Protein AF-A0A2M6YWE4-F1 (afdb_monomer_lite)

Secondary structure (DSSP, 8-state):
-PPPP--HHHHHHHHHHHHHHHHHHHHHHHHHHHHHHHHHHHHHHHHHHHHT--THHHHHHHHHHHHHHHHHHHHHHHHHHHHHHHHHTT--

Radius of gyration: 22.11 Å; chains: 1; bounding box: 51×16×71 Å

pLDDT: mean 74.69, std 8.27, range [50.97, 86.12]

Foldseek 3Di:
DDDPPPDPVVVVVVVVVVVCVVCVVLVVLVVVLVVQLVVQLVVLVVVCVVVVDDSPSSVVSNVCSNVVSVVVSVVVVVVVVVVVVVVVVVVD

Structure (mmCIF, N/CA/C/O backbone):
data_AF-A0A2M6YWE4-F1
#
_entry.id   AF-A0A2M6YWE4-F1
#
loop_
_atom_site.group_PDB
_atom_site.id
_atom_site.type_symbol
_atom_site.label_atom_id
_atom_site.label_alt_id
_atom_site.label_comp_id
_atom_site.label_asym_id
_atom_site.label_entity_id
_atom_site.label_seq_id
_atom_site.pdbx_PDB_ins_code
_atom_site.Cartn_x
_atom_site.Cartn_y
_atom_site.Cartn_z
_atom_site.occupancy
_atom_site.B_iso_or_equiv
_atom_site.auth_seq_id
_atom_site.auth_comp_id
_atom_site.auth_asym_id
_atom_site.auth_atom_id
_atom_site.pdbx_PDB_model_num
ATOM 1 N N . MET A 1 1 ? 21.420 -1.491 -53.699 1.00 57.97 1 MET A N 1
ATOM 2 C CA . MET A 1 1 ? 20.646 -2.276 -52.712 1.00 57.97 1 MET A CA 1
ATOM 3 C C . MET A 1 1 ? 20.370 -1.363 -51.519 1.00 57.97 1 MET A C 1
ATOM 5 O O . MET A 1 1 ? 21.200 -1.248 -50.630 1.00 57.97 1 MET A O 1
ATOM 9 N N . VAL A 1 2 ? 19.294 -0.574 -51.592 1.00 62.91 2 VAL A N 1
ATOM 10 C CA . VAL A 1 2 ? 18.955 0.445 -50.582 1.00 62.91 2 VAL A CA 1
ATOM 11 C C . VAL A 1 2 ? 18.262 -0.263 -49.421 1.00 62.91 2 VAL A C 1
ATOM 13 O O . VAL A 1 2 ? 17.235 -0.904 -49.626 1.00 62.91 2 VAL A O 1
ATOM 16 N N . ALA A 1 3 ? 18.843 -0.203 -48.221 1.00 66.81 3 ALA A N 1
ATOM 17 C CA . ALA A 1 3 ? 18.218 -0.749 -47.021 1.00 66.81 3 ALA A CA 1
ATOM 18 C C . ALA A 1 3 ? 16.863 -0.053 -46.782 1.00 66.81 3 ALA A C 1
ATOM 20 O O . ALA A 1 3 ? 16.791 1.172 -46.913 1.00 66.81 3 ALA A O 1
ATOM 21 N N . PRO A 1 4 ? 15.788 -0.788 -46.440 1.00 66.19 4 PRO A N 1
ATOM 22 C CA . PRO A 1 4 ? 14.484 -0.174 -46.239 1.00 66.19 4 PRO A CA 1
ATOM 23 C C . PRO A 1 4 ? 14.548 0.848 -45.090 1.00 66.19 4 PRO A C 1
ATOM 25 O O . PRO A 1 4 ? 15.207 0.592 -44.074 1.00 66.19 4 PRO A O 1
ATOM 28 N N . PRO A 1 5 ? 13.875 2.007 -45.216 1.00 65.19 5 PRO A N 1
ATOM 29 C CA . PRO A 1 5 ? 13.837 3.003 -44.156 1.00 65.19 5 PRO A CA 1
ATOM 30 C C . PRO A 1 5 ? 13.195 2.377 -42.915 1.00 65.19 5 PRO A C 1
ATOM 32 O O . PRO A 1 5 ? 12.042 1.947 -42.953 1.00 65.19 5 PRO A O 1
ATOM 35 N N . LYS A 1 6 ? 13.944 2.304 -41.806 1.00 66.62 6 LYS A N 1
ATOM 36 C CA . LYS A 1 6 ? 13.419 1.840 -40.513 1.00 66.62 6 LYS A CA 1
ATOM 37 C C . LYS A 1 6 ? 12.215 2.712 -40.148 1.00 66.62 6 LYS A C 1
ATOM 39 O O . LYS A 1 6 ? 12.372 3.891 -39.833 1.00 66.62 6 LYS A O 1
ATOM 44 N N . SER A 1 7 ? 11.017 2.139 -40.247 1.00 67.88 7 SER A N 1
ATOM 45 C CA . SER A 1 7 ? 9.753 2.844 -40.061 1.00 67.88 7 SER A CA 1
ATOM 46 C C . SER A 1 7 ? 9.695 3.456 -38.658 1.00 67.88 7 SER A C 1
ATOM 48 O O . SER A 1 7 ? 9.988 2.796 -37.660 1.00 67.88 7 SER A O 1
ATOM 50 N N . LYS A 1 8 ? 9.327 4.741 -38.558 1.00 66.06 8 LYS A N 1
ATOM 51 C CA . LYS A 1 8 ? 9.213 5.461 -37.272 1.00 66.06 8 LYS A CA 1
ATOM 52 C C . LYS A 1 8 ? 8.350 4.700 -36.252 1.00 66.06 8 LYS A C 1
ATOM 54 O O . LYS A 1 8 ? 8.669 4.699 -35.070 1.00 66.06 8 LYS A O 1
ATOM 59 N N . HIS A 1 9 ? 7.324 3.987 -36.718 1.00 66.88 9 HIS A N 1
ATOM 60 C CA . HIS A 1 9 ? 6.452 3.151 -35.889 1.00 66.88 9 HIS A CA 1
ATOM 61 C C . HIS A 1 9 ? 7.188 1.994 -35.199 1.00 66.88 9 HIS A C 1
ATOM 63 O O . HIS A 1 9 ? 6.927 1.727 -34.030 1.00 66.88 9 HIS A O 1
ATOM 69 N N . ALA A 1 10 ? 8.158 1.355 -35.865 1.00 69.88 10 ALA A N 1
ATOM 70 C CA . ALA A 1 10 ? 8.961 0.292 -35.258 1.00 69.88 10 ALA A CA 1
ATOM 71 C C . ALA A 1 10 ? 9.867 0.821 -34.132 1.00 69.88 10 ALA A C 1
ATOM 73 O O . ALA A 1 10 ? 10.104 0.120 -33.149 1.00 69.88 10 ALA A O 1
ATOM 74 N N . LYS A 1 11 ? 10.336 2.073 -34.242 1.00 74.69 11 LYS A N 1
ATOM 75 C CA . LYS A 1 11 ? 11.061 2.747 -33.154 1.00 74.69 11 LYS A CA 1
ATOM 76 C C . LYS A 1 11 ? 10.152 3.040 -31.962 1.00 74.69 11 LYS A C 1
ATOM 78 O O . LYS A 1 11 ? 10.500 2.648 -30.859 1.00 74.69 11 LYS A O 1
ATOM 83 N N . ILE A 1 12 ? 8.974 3.629 -32.188 1.00 76.44 12 ILE A N 1
ATOM 84 C CA . ILE A 1 12 ? 8.019 3.966 -31.113 1.00 76.44 12 ILE A CA 1
ATOM 85 C C . ILE A 1 12 ? 7.601 2.713 -30.329 1.00 76.44 12 ILE A C 1
ATOM 87 O O . ILE A 1 12 ? 7.579 2.731 -29.101 1.00 76.44 12 ILE A O 1
ATOM 91 N N . LEU A 1 13 ? 7.329 1.606 -31.028 1.00 81.69 13 LEU A N 1
ATOM 92 C CA . LEU A 1 13 ? 7.016 0.321 -30.395 1.00 81.69 13 LEU A CA 1
ATOM 93 C C . LEU A 1 13 ? 8.199 -0.223 -29.578 1.00 81.69 13 LEU A C 1
ATOM 95 O O . LEU A 1 13 ? 8.011 -0.713 -28.466 1.00 81.69 13 LEU A O 1
ATOM 99 N N . GLY A 1 14 ? 9.420 -0.116 -30.109 1.00 82.31 14 GLY A N 1
ATOM 100 C CA . GLY A 1 14 ? 10.637 -0.546 -29.417 1.00 82.31 14 GLY A CA 1
ATOM 101 C C . GLY A 1 14 ? 10.991 0.306 -28.195 1.00 82.31 14 GLY A C 1
ATOM 102 O O . GLY A 1 14 ? 11.508 -0.230 -27.214 1.00 82.31 14 GLY A O 1
ATOM 103 N N . ASP A 1 15 ? 10.701 1.605 -28.236 1.00 85.81 15 ASP A N 1
ATOM 104 C CA . ASP A 1 15 ? 10.937 2.538 -27.132 1.00 85.81 15 ASP A CA 1
ATOM 105 C C . ASP A 1 15 ? 9.907 2.319 -26.016 1.00 85.81 15 ASP A C 1
ATOM 107 O O . ASP A 1 15 ? 10.287 2.141 -24.859 1.00 85.81 15 ASP A O 1
ATOM 111 N N . ALA A 1 16 ? 8.624 2.174 -26.367 1.00 83.62 16 ALA A N 1
ATOM 112 C CA . ALA A 1 16 ? 7.571 1.820 -25.415 1.00 83.62 16 ALA A CA 1
ATOM 113 C C . ALA A 1 16 ? 7.844 0.473 -24.722 1.00 83.62 16 ALA A C 1
ATOM 115 O O . ALA A 1 16 ? 7.713 0.361 -23.502 1.00 83.62 16 ALA A O 1
ATOM 116 N N . ALA A 1 17 ? 8.279 -0.543 -25.477 1.00 83.81 17 ALA A N 1
ATOM 117 C CA . ALA A 1 17 ? 8.638 -1.848 -24.925 1.00 83.81 17 ALA A CA 1
ATOM 118 C C . ALA A 1 17 ? 9.851 -1.779 -23.979 1.00 83.81 17 ALA A C 1
ATOM 120 O O . ALA A 1 17 ? 9.892 -2.505 -22.983 1.00 83.81 17 ALA A O 1
ATOM 121 N N . ARG A 1 18 ? 10.831 -0.905 -24.257 1.00 83.94 18 ARG A N 1
ATOM 122 C CA . ARG A 1 18 ? 11.992 -0.678 -23.381 1.00 83.94 18 ARG A CA 1
ATOM 123 C C . ARG A 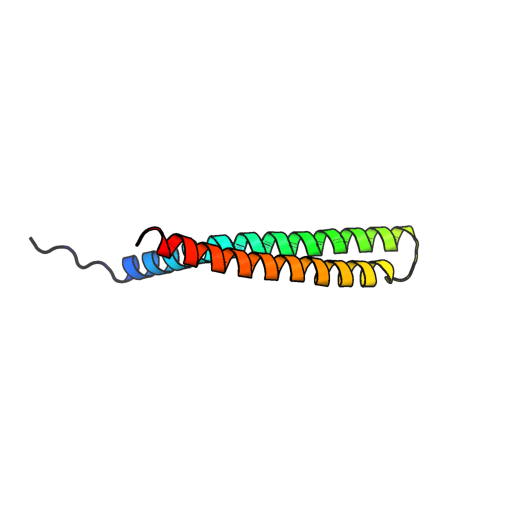1 18 ? 11.589 -0.023 -22.066 1.00 83.94 18 ARG A C 1
ATOM 125 O O . ARG A 1 18 ? 11.920 -0.566 -21.015 1.00 83.94 18 ARG A O 1
ATOM 132 N N . SER A 1 19 ? 10.801 1.051 -22.124 1.00 80.06 19 SER A N 1
ATOM 133 C CA . SER A 1 19 ? 10.269 1.712 -20.927 1.00 80.06 19 SER A CA 1
ATOM 134 C C . SER A 1 19 ? 9.429 0.754 -20.079 1.00 80.06 19 SER A C 1
ATOM 136 O O . SER A 1 19 ? 9.571 0.718 -18.861 1.00 80.06 19 SER A O 1
ATOM 138 N N . TYR A 1 20 ? 8.619 -0.106 -20.704 1.00 80.88 20 TYR A N 1
ATOM 139 C CA . TYR A 1 20 ? 7.878 -1.142 -19.978 1.00 80.88 20 TYR A CA 1
ATOM 140 C C . TYR A 1 20 ? 8.797 -2.139 -19.263 1.00 80.88 20 TYR A C 1
ATOM 142 O O . TYR A 1 20 ? 8.516 -2.536 -18.134 1.00 8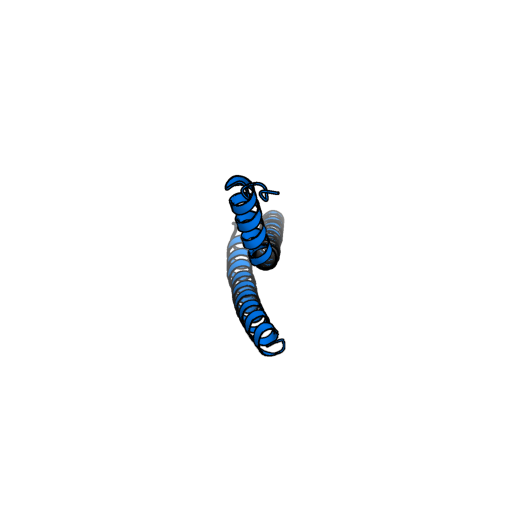0.88 20 TYR A O 1
ATOM 150 N N . ARG A 1 21 ? 9.906 -2.541 -19.892 1.00 80.62 21 ARG A N 1
ATOM 151 C CA . ARG A 1 21 ? 10.875 -3.485 -19.311 1.00 80.62 21 ARG A CA 1
ATOM 152 C C . ARG A 1 21 ? 11.651 -2.880 -18.142 1.00 80.62 21 ARG A C 1
ATOM 154 O O . ARG A 1 21 ? 11.985 -3.602 -17.207 1.00 80.62 21 ARG A O 1
ATOM 161 N N . GLU A 1 22 ? 11.900 -1.575 -18.185 1.00 80.06 22 GLU A N 1
ATOM 162 C CA . GLU A 1 22 ? 12.508 -0.811 -17.089 1.00 80.06 22 GLU A CA 1
ATOM 163 C C . GLU A 1 22 ? 11.547 -0.628 -15.908 1.00 80.06 22 GLU A C 1
ATOM 165 O O . GLU A 1 22 ? 11.976 -0.684 -14.757 1.00 80.06 22 GLU A O 1
ATOM 170 N N . LEU A 1 23 ? 10.247 -0.473 -16.181 1.00 77.69 23 LEU A N 1
ATOM 171 C CA . LEU A 1 23 ? 9.204 -0.301 -15.165 1.00 77.69 23 LEU A CA 1
ATOM 172 C C . LEU A 1 23 ? 8.685 -1.626 -14.581 1.00 77.69 23 LEU A C 1
ATOM 174 O O . LEU A 1 23 ? 8.219 -1.648 -13.441 1.00 77.69 23 LEU A O 1
ATOM 178 N N . ALA A 1 24 ? 8.788 -2.738 -15.315 1.00 80.06 24 ALA A N 1
ATOM 179 C CA . ALA A 1 24 ? 8.279 -4.050 -14.903 1.00 80.06 24 ALA A CA 1
ATOM 180 C C . ALA A 1 24 ? 8.706 -4.496 -13.482 1.00 80.06 24 ALA A C 1
ATOM 182 O O . ALA A 1 24 ? 7.848 -4.981 -12.741 1.00 80.06 24 ALA A O 1
ATOM 183 N N . PRO A 1 25 ? 9.965 -4.296 -13.035 1.00 74.44 25 PRO A N 1
ATOM 184 C CA . PRO A 1 25 ? 10.379 -4.633 -11.672 1.00 74.44 25 PRO A CA 1
ATOM 185 C C . PRO A 1 25 ? 9.689 -3.786 -10.592 1.00 74.44 25 PRO A C 1
ATOM 187 O O . PRO A 1 25 ? 9.452 -4.269 -9.487 1.00 74.44 25 PRO A O 1
ATOM 190 N N . TYR A 1 26 ? 9.349 -2.532 -10.901 1.00 73.38 26 TYR A N 1
ATOM 191 C CA . TYR A 1 26 ? 8.689 -1.612 -9.972 1.00 73.38 26 TYR A CA 1
ATOM 192 C C . TYR A 1 26 ? 7.190 -1.903 -9.850 1.00 73.38 26 TYR A C 1
ATOM 194 O O . TYR A 1 26 ? 6.627 -1.804 -8.759 1.00 73.38 26 TYR A O 1
ATOM 202 N N . MET A 1 27 ? 6.557 -2.342 -10.941 1.00 78.88 27 MET A N 1
ATOM 203 C CA . MET A 1 27 ? 5.140 -2.721 -10.954 1.00 78.88 27 MET A CA 1
ATOM 204 C C . MET A 1 27 ? 4.845 -3.892 -10.008 1.00 78.88 27 MET A C 1
ATOM 206 O O . MET A 1 27 ? 3.869 -3.835 -9.264 1.00 78.88 27 MET A O 1
ATOM 210 N N . GLY A 1 28 ? 5.711 -4.914 -9.975 1.00 79.94 28 GLY A N 1
ATOM 211 C CA . GLY A 1 28 ? 5.557 -6.069 -9.078 1.00 79.94 28 GLY A CA 1
ATOM 212 C C . GLY A 1 28 ? 5.665 -5.719 -7.587 1.00 79.94 28 GLY A C 1
AT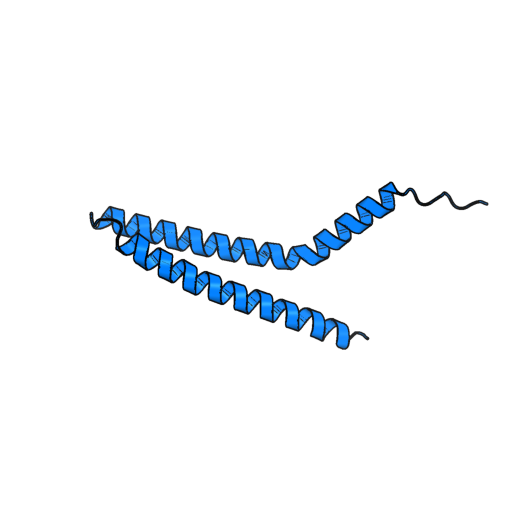OM 213 O O . GLY A 1 28 ? 4.994 -6.321 -6.751 1.00 79.94 28 GLY A O 1
ATOM 214 N N . LEU A 1 29 ? 6.469 -4.708 -7.246 1.00 75.88 29 LEU A N 1
ATOM 215 C CA . LEU A 1 29 ? 6.560 -4.197 -5.875 1.00 75.88 29 LEU A CA 1
ATOM 216 C C . LEU A 1 29 ? 5.292 -3.436 -5.468 1.00 75.88 29 LEU A C 1
ATOM 218 O O . LEU A 1 29 ? 4.833 -3.566 -4.333 1.00 75.88 29 LEU A O 1
ATOM 222 N N . GLY A 1 30 ? 4.713 -2.668 -6.395 1.00 78.50 30 GLY A N 1
ATOM 223 C CA . GLY A 1 30 ? 3.472 -1.926 -6.170 1.00 78.50 30 GLY A CA 1
ATOM 224 C C . GLY A 1 30 ? 2.272 -2.839 -5.913 1.00 78.50 30 GLY A C 1
ATOM 225 O O . GLY A 1 30 ? 1.518 -2.606 -4.969 1.00 78.50 30 GLY A O 1
ATOM 226 N N . THR A 1 31 ? 2.117 -3.918 -6.687 1.00 81.44 31 THR A N 1
ATOM 227 C CA . THR A 1 31 ? 1.041 -4.903 -6.472 1.00 81.44 31 THR A CA 1
ATOM 228 C C . THR A 1 31 ? 1.181 -5.644 -5.148 1.00 81.44 31 THR A C 1
ATOM 230 O O . THR A 1 31 ? 0.173 -5.885 -4.487 1.00 81.44 31 THR A O 1
ATOM 233 N N . MET A 1 32 ? 2.404 -5.959 -4.712 1.00 80.62 32 MET A N 1
ATOM 234 C CA . MET A 1 32 ? 2.635 -6.597 -3.412 1.00 80.62 32 MET A CA 1
ATOM 235 C C . MET A 1 32 ? 2.273 -5.667 -2.242 1.00 80.62 32 MET A C 1
ATOM 237 O O . MET A 1 32 ? 1.641 -6.105 -1.277 1.00 80.62 32 MET A O 1
ATOM 241 N N . LEU A 1 33 ? 2.602 -4.373 -2.351 1.00 80.94 33 LEU A N 1
ATOM 242 C CA . LEU A 1 33 ? 2.180 -3.356 -1.385 1.00 80.94 33 LEU A CA 1
ATOM 243 C C . LEU A 1 33 ? 0.652 -3.240 -1.338 1.00 80.94 33 LEU A C 1
ATOM 245 O O . LEU A 1 33 ? 0.063 -3.352 -0.263 1.00 80.94 33 LEU A O 1
ATOM 249 N N . ALA A 1 34 ? 0.016 -3.037 -2.494 1.00 81.38 34 ALA A N 1
ATOM 250 C CA . ALA A 1 34 ? -1.435 -2.906 -2.584 1.00 81.38 34 ALA A CA 1
ATOM 251 C C . ALA A 1 34 ? -2.141 -4.149 -2.017 1.00 81.38 34 ALA A C 1
ATOM 253 O O . ALA A 1 34 ? -3.061 -4.019 -1.212 1.00 81.38 34 ALA A O 1
ATOM 254 N N . GLY A 1 35 ? -1.652 -5.347 -2.356 1.00 84.94 35 GLY A N 1
ATOM 255 C CA . GLY A 1 35 ? -2.157 -6.611 -1.821 1.00 84.94 35 GLY A CA 1
ATOM 256 C C . GLY A 1 35 ? -2.026 -6.712 -0.301 1.00 84.94 35 GLY A C 1
ATOM 257 O O . GLY A 1 35 ? -2.971 -7.128 0.361 1.00 84.94 35 GLY A O 1
ATOM 258 N N . THR A 1 36 ? -0.901 -6.268 0.269 1.00 79.75 36 THR A N 1
ATOM 259 C CA . THR A 1 36 ? -0.683 -6.268 1.728 1.00 79.75 36 THR A CA 1
ATOM 260 C C . THR A 1 36 ? -1.657 -5.328 2.442 1.00 79.75 36 THR A C 1
ATOM 262 O O . THR A 1 36 ? -2.264 -5.716 3.438 1.00 79.75 36 THR A O 1
ATOM 265 N N . ILE A 1 37 ? -1.856 -4.114 1.919 1.00 80.56 37 ILE A N 1
ATOM 266 C CA . ILE A 1 37 ? -2.791 -3.135 2.498 1.00 80.56 37 ILE A CA 1
ATOM 267 C C . ILE A 1 37 ? -4.224 -3.677 2.460 1.00 80.56 37 ILE A C 1
ATOM 269 O O . ILE A 1 37 ? -4.912 -3.661 3.479 1.00 80.56 37 ILE A O 1
ATOM 273 N N . VAL A 1 38 ? -4.659 -4.199 1.307 1.00 83.44 38 VAL A N 1
ATOM 274 C CA . VAL A 1 38 ? -6.000 -4.785 1.145 1.00 83.44 38 VAL A CA 1
ATOM 275 C C . VAL A 1 38 ? -6.190 -5.980 2.081 1.00 83.44 38 VAL A C 1
ATOM 277 O O . VAL A 1 38 ? -7.235 -6.095 2.716 1.00 83.44 38 VAL A O 1
ATOM 280 N N . PHE A 1 39 ? -5.177 -6.836 2.222 1.00 83.56 39 PHE A N 1
ATOM 281 C CA . PHE A 1 39 ? -5.216 -7.990 3.118 1.00 83.56 39 PHE A CA 1
ATOM 282 C C . PHE A 1 39 ? -5.430 -7.582 4.585 1.00 83.56 39 PHE A C 1
ATOM 284 O O . PHE A 1 39 ? -6.363 -8.066 5.225 1.00 83.56 39 PHE A O 1
ATOM 291 N N . PHE A 1 40 ? -4.630 -6.647 5.109 1.00 78.81 40 PHE A N 1
ATOM 292 C CA . PHE A 1 40 ? -4.780 -6.169 6.490 1.00 78.81 40 PHE A CA 1
ATOM 293 C C . PHE A 1 40 ? -6.084 -5.395 6.716 1.00 78.81 40 PHE A C 1
ATOM 295 O O . PHE A 1 40 ? -6.698 -5.541 7.772 1.00 78.81 40 PHE A O 1
ATOM 302 N N . PHE A 1 41 ? -6.541 -4.624 5.727 1.00 78.81 41 PHE A N 1
ATOM 303 C CA . PHE A 1 41 ? -7.829 -3.933 5.782 1.00 78.81 41 PHE A CA 1
ATOM 304 C C . PHE A 1 41 ? -9.003 -4.915 5.911 1.00 78.81 41 PHE A C 1
ATOM 306 O O . PHE A 1 41 ? -9.873 -4.736 6.764 1.00 78.81 41 PHE A O 1
ATOM 313 N N . LEU A 1 42 ? -9.018 -5.977 5.097 1.00 82.06 42 LEU A N 1
ATOM 314 C CA . LEU A 1 42 ? -10.067 -6.999 5.145 1.00 82.06 42 LEU A CA 1
ATOM 315 C C . LEU A 1 42 ? -10.071 -7.752 6.480 1.00 82.06 42 LEU A C 1
ATOM 317 O O . LEU A 1 42 ? -11.144 -8.002 7.028 1.00 82.06 42 LEU A O 1
ATOM 321 N N . ILE A 1 43 ? -8.891 -8.066 7.023 1.00 81.06 43 ILE A N 1
ATOM 322 C CA . ILE A 1 43 ? -8.764 -8.691 8.345 1.00 81.06 43 ILE A CA 1
ATOM 323 C C . ILE A 1 43 ? -9.295 -7.766 9.439 1.00 81.06 43 ILE A C 1
ATOM 325 O O . ILE A 1 43 ? -10.100 -8.208 10.254 1.00 81.06 43 ILE A O 1
ATOM 329 N N . GLY A 1 44 ? -8.903 -6.488 9.438 1.00 74.00 44 GLY A N 1
ATOM 330 C CA . GLY A 1 44 ? -9.400 -5.508 10.408 1.00 74.00 44 GLY A CA 1
ATOM 331 C C . GLY A 1 44 ? -10.923 -5.399 10.369 1.00 74.00 44 GLY A C 1
ATOM 332 O O . GLY A 1 44 ? -11.581 -5.516 11.400 1.00 74.00 44 GLY A O 1
ATOM 333 N N . ARG A 1 45 ? -11.493 -5.310 9.161 1.00 77.25 45 ARG A N 1
ATOM 334 C CA . ARG A 1 45 ? -12.946 -5.243 8.968 1.00 77.25 45 ARG A CA 1
ATOM 335 C C . ARG A 1 45 ? -13.671 -6.498 9.452 1.00 77.25 45 ARG A C 1
ATOM 337 O O . ARG A 1 45 ? -14.781 -6.391 9.969 1.00 77.25 45 ARG A O 1
ATOM 344 N N . TRP A 1 46 ? -13.078 -7.677 9.270 1.00 81.56 46 TRP A N 1
ATOM 345 C CA . TRP A 1 46 ? -13.655 -8.931 9.754 1.00 81.56 46 TRP A CA 1
ATOM 346 C C . TRP A 1 46 ? -13.636 -9.021 11.284 1.00 81.56 46 TRP A C 1
ATOM 348 O O . TRP A 1 46 ? -14.623 -9.449 11.880 1.00 81.56 46 TRP A O 1
ATOM 358 N N . VAL A 1 47 ? -12.551 -8.563 11.915 1.00 78.12 47 VAL A N 1
ATOM 359 C CA . VAL A 1 47 ? -12.434 -8.483 13.377 1.00 78.12 47 VAL A CA 1
ATOM 360 C C . VAL A 1 47 ? -13.484 -7.523 13.943 1.00 78.12 47 VAL A C 1
ATOM 362 O O . VAL A 1 47 ? -14.258 -7.928 14.806 1.00 78.12 47 VAL A O 1
ATOM 365 N N . ASP A 1 48 ? -13.610 -6.309 13.404 1.00 74.25 48 ASP A N 1
ATOM 366 C CA . ASP A 1 48 ? -14.608 -5.335 13.881 1.00 74.25 48 ASP A CA 1
ATOM 367 C C . ASP A 1 48 ? -16.040 -5.863 13.767 1.00 74.25 48 ASP A C 1
ATOM 369 O O . ASP A 1 48 ? -16.852 -5.676 14.672 1.00 74.25 48 ASP A O 1
ATOM 373 N N . ALA A 1 49 ? -16.336 -6.585 12.681 1.00 75.56 49 ALA A N 1
ATOM 374 C CA . ALA A 1 49 ? -17.642 -7.195 12.466 1.00 75.56 49 ALA A CA 1
ATOM 375 C C . ALA A 1 49 ? -17.963 -8.315 13.473 1.00 75.56 49 ALA A C 1
ATOM 377 O O . ALA A 1 49 ? -19.134 -8.524 13.779 1.00 75.56 49 ALA A O 1
ATOM 378 N N . GLN A 1 50 ? -16.956 -9.032 13.986 1.00 78.50 50 GLN A N 1
ATOM 379 C CA . GLN A 1 50 ? -17.153 -10.081 14.994 1.00 78.50 50 GLN A CA 1
ATOM 380 C C . GLN A 1 50 ? -17.327 -9.528 16.411 1.00 78.50 50 GLN A C 1
ATOM 382 O O . GLN A 1 50 ? -18.103 -10.083 17.185 1.00 78.50 50 GLN A O 1
ATOM 387 N N . PHE A 1 51 ? -16.640 -8.437 16.755 1.00 74.94 51 PHE A N 1
ATOM 388 C CA . PHE A 1 51 ? -16.709 -7.856 18.100 1.00 74.94 51 PHE A CA 1
ATOM 389 C C . PHE A 1 51 ? -17.841 -6.834 18.278 1.00 74.94 51 PHE A C 1
ATOM 391 O O . PHE A 1 51 ? -18.078 -6.387 19.399 1.00 74.94 51 PHE A O 1
ATOM 398 N N . GLY A 1 52 ? -18.550 -6.462 17.203 1.00 65.94 52 GLY A N 1
ATOM 399 C CA . GLY A 1 52 ? -19.646 -5.485 17.256 1.00 65.94 52 GLY A CA 1
ATOM 400 C C . GLY A 1 52 ? -19.198 -4.084 17.690 1.00 65.94 52 GLY A C 1
ATOM 401 O O . GLY A 1 52 ? -20.028 -3.238 18.011 1.00 65.94 52 GLY A O 1
ATOM 402 N N . THR A 1 53 ? -17.888 -3.848 17.727 1.00 61.47 53 THR A N 1
ATOM 403 C CA . THR A 1 53 ? -17.270 -2.563 18.031 1.00 61.47 53 THR A CA 1
ATOM 404 C C . THR A 1 53 ? -17.355 -1.662 16.805 1.00 61.47 53 THR A C 1
ATOM 406 O O . THR A 1 53 ? -17.075 -2.114 15.693 1.00 61.47 53 THR A O 1
ATOM 409 N N . ASP A 1 54 ? -17.673 -0.377 17.007 1.00 64.75 54 ASP A N 1
ATOM 410 C CA . ASP A 1 54 ? -17.404 0.693 16.033 1.00 64.75 54 ASP A CA 1
ATOM 411 C C . ASP A 1 54 ? -16.008 0.518 15.413 1.00 64.75 54 ASP A C 1
ATOM 413 O O . ASP A 1 54 ? -15.152 -0.038 16.109 1.00 64.75 54 ASP A O 1
ATOM 417 N N . PRO A 1 55 ? -15.755 0.976 14.161 1.00 73.44 55 PRO A N 1
ATOM 418 C CA . PRO A 1 55 ? -14.667 0.527 13.274 1.00 73.44 55 PRO A CA 1
ATOM 419 C C . PRO A 1 55 ? -13.230 0.899 13.717 1.00 73.44 55 PRO A C 1
ATOM 421 O O . PRO A 1 55 ? -12.383 1.335 12.942 1.00 73.44 55 PRO A O 1
ATOM 424 N N . THR A 1 56 ? -12.945 0.771 15.001 1.00 75.44 56 THR A N 1
ATOM 425 C CA . THR A 1 56 ? -11.811 1.291 15.748 1.00 75.44 56 THR A CA 1
ATOM 426 C C . THR A 1 56 ? -10.596 0.407 15.517 1.00 75.44 56 THR A C 1
ATOM 428 O O . THR A 1 56 ? -9.514 0.911 15.217 1.00 75.44 56 THR A O 1
ATOM 431 N N . PHE A 1 57 ? -10.769 -0.917 15.578 1.00 71.56 57 PHE A N 1
ATOM 432 C CA . PHE A 1 57 ? -9.698 -1.876 15.310 1.00 71.56 57 PHE A CA 1
ATOM 433 C C . PHE A 1 57 ? -9.382 -1.954 13.808 1.00 71.56 57 PHE A C 1
ATOM 435 O O . PHE A 1 57 ? -8.205 -2.056 13.457 1.00 71.56 57 PHE A O 1
ATOM 442 N N . THR A 1 58 ? -10.361 -1.769 12.912 1.00 72.94 58 THR A N 1
ATOM 443 C CA . THR A 1 58 ? -10.106 -1.559 11.475 1.00 72.94 58 THR A CA 1
ATOM 444 C C . THR A 1 58 ? -9.290 -0.299 11.253 1.00 72.94 58 THR A C 1
ATOM 446 O O . THR A 1 58 ? -8.312 -0.360 10.515 1.00 72.94 58 THR A O 1
ATOM 449 N N . ILE A 1 59 ? -9.637 0.835 11.873 1.00 78.38 59 ILE A N 1
ATOM 450 C CA . ILE A 1 59 ? -8.887 2.089 11.695 1.00 78.38 59 ILE A CA 1
ATOM 451 C C . ILE A 1 59 ? -7.449 1.928 12.199 1.00 78.38 59 ILE A C 1
ATOM 453 O O . ILE A 1 59 ? -6.512 2.203 11.450 1.00 78.38 59 ILE A O 1
ATOM 457 N N . VAL A 1 60 ? -7.253 1.425 13.420 1.00 83.56 60 VAL A N 1
ATOM 458 C CA . VAL A 1 60 ? -5.911 1.233 13.995 1.00 83.56 60 VAL A CA 1
ATOM 459 C C . VAL A 1 60 ? -5.105 0.212 13.186 1.00 83.56 60 VAL A C 1
ATOM 461 O O . VAL A 1 60 ? -3.966 0.488 12.806 1.00 83.56 60 VAL A O 1
ATOM 464 N N . GLY A 1 61 ? -5.700 -0.933 12.848 1.00 75.56 61 GLY A N 1
ATOM 465 C CA . GLY A 1 61 ? -5.062 -1.974 1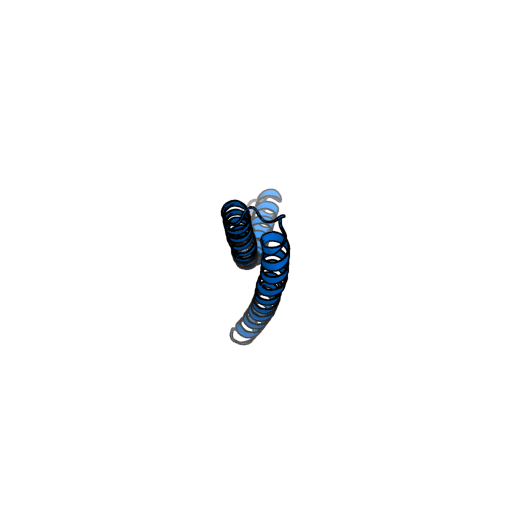2.041 1.00 75.56 61 GLY A CA 1
ATOM 466 C C . GLY A 1 61 ? -4.727 -1.507 10.624 1.00 75.56 61 GLY A C 1
ATOM 467 O O . GLY A 1 61 ? -3.649 -1.811 10.116 1.00 75.56 61 GLY A O 1
ATOM 468 N N . THR A 1 62 ? -5.592 -0.702 10.006 1.00 75.50 62 THR A N 1
ATOM 469 C CA . THR A 1 62 ? -5.358 -0.129 8.673 1.00 75.50 62 THR A CA 1
ATOM 470 C C . THR A 1 62 ? -4.270 0.933 8.718 1.00 75.50 62 THR A C 1
ATOM 472 O O . THR A 1 62 ? -3.392 0.918 7.865 1.00 75.50 62 THR A O 1
ATOM 475 N N . VAL A 1 63 ? -4.257 1.821 9.717 1.00 85.06 63 VAL A N 1
ATOM 476 C CA . VAL A 1 63 ? -3.196 2.831 9.871 1.00 85.06 63 VAL A CA 1
ATOM 477 C C . VAL A 1 63 ? -1.840 2.156 10.076 1.00 85.06 63 VAL A C 1
ATOM 479 O O . VAL A 1 63 ? -0.876 2.500 9.394 1.00 85.06 63 VAL A O 1
ATOM 482 N N . ILE A 1 64 ? -1.767 1.144 10.944 1.00 81.88 64 ILE A N 1
ATOM 483 C CA . ILE A 1 64 ? -0.536 0.373 11.163 1.00 81.88 64 ILE A CA 1
ATOM 484 C C . ILE A 1 64 ? -0.140 -0.391 9.891 1.00 81.88 64 ILE A C 1
ATOM 486 O O . ILE A 1 64 ? 1.028 -0.366 9.504 1.00 81.88 64 ILE A O 1
ATOM 490 N N . GLY A 1 65 ? -1.095 -1.025 9.209 1.00 78.88 65 GLY A N 1
ATOM 491 C CA . GLY A 1 65 ? -0.863 -1.755 7.961 1.00 78.88 65 GLY A CA 1
ATOM 492 C C . GLY A 1 65 ? -0.381 -0.853 6.824 1.00 78.88 65 GLY A C 1
ATOM 493 O O . GLY A 1 65 ? 0.539 -1.219 6.093 1.00 78.88 65 GLY A O 1
ATOM 494 N N . VAL A 1 66 ? -0.934 0.356 6.715 1.00 80.00 66 VAL A N 1
ATOM 495 C CA . VAL A 1 66 ? -0.497 1.374 5.756 1.00 80.00 66 VAL A CA 1
ATOM 496 C C . VAL A 1 66 ? 0.906 1.849 6.108 1.00 80.00 66 VAL A C 1
ATOM 498 O O . VAL A 1 66 ? 1.774 1.786 5.249 1.00 80.00 66 VAL A O 1
ATOM 501 N N . ILE A 1 67 ? 1.180 2.253 7.351 1.00 86.12 67 ILE A N 1
ATOM 502 C CA . ILE A 1 67 ? 2.515 2.736 7.747 1.00 86.12 67 ILE A CA 1
ATOM 503 C C . ILE A 1 67 ? 3.572 1.639 7.555 1.00 86.12 67 ILE A C 1
ATOM 505 O O . ILE A 1 67 ? 4.610 1.879 6.934 1.00 86.12 67 ILE A O 1
ATOM 509 N N . GLY A 1 68 ? 3.307 0.423 8.037 1.00 81.75 68 GLY A N 1
ATOM 510 C CA . GLY A 1 68 ? 4.224 -0.711 7.931 1.00 81.75 68 GLY A CA 1
ATOM 511 C C . GLY A 1 68 ? 4.434 -1.171 6.488 1.00 81.75 68 GLY A C 1
ATOM 512 O O . GLY A 1 68 ? 5.575 -1.366 6.059 1.00 81.75 68 GLY A O 1
ATOM 513 N N . GLY A 1 69 ? 3.353 -1.290 5.714 1.00 79.06 69 GLY A N 1
ATOM 514 C CA . GLY A 1 69 ? 3.409 -1.645 4.297 1.00 79.06 69 GLY A CA 1
ATOM 515 C C . GLY A 1 69 ? 4.150 -0.592 3.480 1.00 79.06 69 GLY A C 1
ATOM 516 O O . GLY A 1 69 ? 5.065 -0.922 2.725 1.00 79.06 69 GLY A O 1
ATOM 517 N N . PHE A 1 70 ? 3.823 0.684 3.679 1.00 81.12 70 PHE A N 1
ATOM 518 C CA . PHE A 1 70 ? 4.434 1.797 2.957 1.00 81.12 70 PHE A CA 1
ATOM 519 C C . PHE A 1 70 ? 5.920 1.952 3.298 1.00 81.12 70 PHE A C 1
ATOM 521 O O . PHE A 1 70 ? 6.738 2.152 2.399 1.00 81.12 70 PHE A O 1
ATOM 528 N N . TYR A 1 71 ? 6.306 1.761 4.565 1.00 82.25 71 TYR A N 1
ATOM 529 C CA . TYR A 1 71 ? 7.715 1.725 4.967 1.00 82.25 71 TYR A CA 1
ATOM 530 C C . TYR A 1 71 ? 8.479 0.591 4.268 1.00 82.25 71 TYR A C 1
ATOM 532 O O . TYR A 1 71 ? 9.568 0.807 3.727 1.00 82.25 71 TYR A O 1
ATOM 540 N N . ASN A 1 72 ? 7.903 -0.615 4.229 1.00 78.12 72 ASN A N 1
ATOM 541 C CA . ASN A 1 72 ? 8.524 -1.767 3.576 1.00 78.12 72 ASN A CA 1
ATOM 542 C C . ASN A 1 72 ? 8.641 -1.564 2.054 1.00 78.12 72 ASN A C 1
ATOM 544 O O . ASN A 1 72 ? 9.683 -1.851 1.460 1.00 78.12 72 ASN A O 1
ATOM 548 N N . PHE A 1 73 ? 7.617 -0.978 1.434 1.00 79.44 73 PHE A N 1
ATOM 549 C CA . PHE A 1 73 ? 7.630 -0.601 0.024 1.00 79.44 73 PHE A CA 1
ATOM 550 C C . PHE A 1 73 ? 8.722 0.421 -0.299 1.00 79.44 73 PHE A C 1
ATOM 552 O O . PHE A 1 73 ? 9.557 0.151 -1.163 1.00 79.44 73 PHE A O 1
ATOM 559 N N . LEU A 1 74 ? 8.787 1.545 0.426 1.00 80.38 74 LEU A N 1
ATOM 560 C CA . LEU A 1 74 ? 9.819 2.567 0.219 1.00 80.38 74 LEU A CA 1
ATOM 561 C C . LEU A 1 74 ? 11.222 1.983 0.401 1.00 80.38 74 LEU A C 1
ATOM 563 O O . LEU A 1 74 ? 12.093 2.182 -0.447 1.00 80.38 74 LEU A O 1
ATOM 567 N N . ARG A 1 75 ? 11.436 1.191 1.458 1.00 80.56 75 ARG A N 1
ATOM 568 C CA . ARG A 1 75 ? 12.710 0.502 1.699 1.00 80.56 75 ARG A CA 1
ATOM 569 C C . ARG A 1 75 ? 13.094 -0.415 0.536 1.00 80.56 75 ARG A C 1
ATOM 571 O O . ARG A 1 75 ? 14.261 -0.451 0.147 1.00 80.56 75 ARG A O 1
ATOM 578 N N . THR A 1 76 ? 12.132 -1.144 -0.020 1.00 75.38 76 THR A N 1
ATOM 579 C CA . THR A 1 76 ? 12.373 -2.119 -1.091 1.00 75.38 76 THR A CA 1
ATOM 580 C C . THR A 1 76 ? 12.637 -1.438 -2.431 1.00 75.38 76 THR A C 1
ATOM 582 O O . THR A 1 76 ? 13.581 -1.814 -3.126 1.00 75.38 76 THR A O 1
ATOM 585 N N . VAL A 1 77 ? 11.882 -0.389 -2.765 1.00 76.94 77 VAL A N 1
ATOM 586 C CA . VAL A 1 77 ? 12.096 0.428 -3.971 1.00 76.94 77 VAL A CA 1
ATOM 587 C C . VAL A 1 77 ? 13.469 1.106 -3.933 1.00 76.94 77 VAL A C 1
ATOM 589 O O . VAL A 1 77 ? 14.233 1.008 -4.896 1.00 76.94 77 VAL A O 1
ATOM 592 N N . LEU A 1 78 ? 13.835 1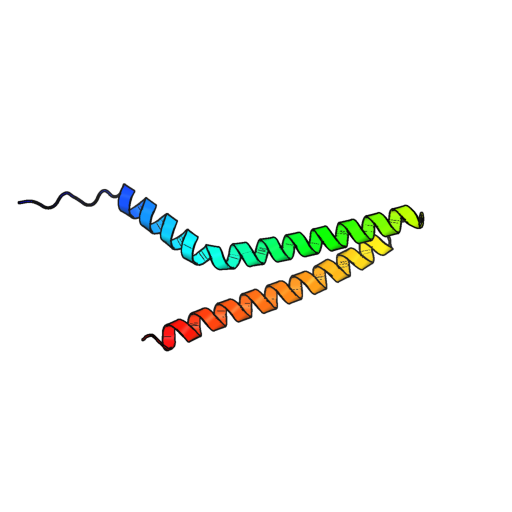.717 -2.801 1.00 77.69 78 LEU A N 1
ATOM 593 C CA . LEU A 1 78 ? 15.148 2.344 -2.619 1.00 77.69 78 LEU A CA 1
ATOM 594 C C . LEU A 1 78 ? 16.292 1.318 -2.700 1.00 77.69 78 LEU A C 1
ATOM 596 O O . LEU A 1 78 ? 17.329 1.581 -3.315 1.00 77.69 78 LEU A O 1
ATOM 600 N N . ALA A 1 79 ? 16.112 0.122 -2.131 1.00 75.31 79 ALA A N 1
ATOM 601 C CA . ALA A 1 79 ? 17.102 -0.952 -2.210 1.00 75.31 79 ALA A CA 1
ATOM 602 C C . ALA A 1 79 ? 17.254 -1.525 -3.631 1.00 75.31 79 ALA A C 1
ATOM 604 O O . ALA A 1 79 ? 18.372 -1.852 -4.045 1.00 75.31 79 ALA A O 1
ATOM 605 N N . LEU A 1 80 ? 16.158 -1.641 -4.386 1.00 72.38 80 LEU A N 1
ATOM 606 C CA . LEU A 1 80 ? 16.170 -2.141 -5.761 1.00 72.38 80 LEU A CA 1
ATOM 607 C C . LEU A 1 80 ? 16.859 -1.152 -6.709 1.00 72.38 80 LEU A C 1
ATOM 609 O O . LEU A 1 80 ? 17.726 -1.564 -7.483 1.00 72.38 80 LEU A O 1
ATOM 613 N N . SER A 1 81 ? 16.561 0.143 -6.565 1.00 69.94 81 SER A N 1
ATOM 614 C CA . SER A 1 81 ? 17.250 1.228 -7.276 1.00 69.94 81 SER A CA 1
ATOM 615 C C . SER A 1 81 ? 18.767 1.168 -7.043 1.00 69.94 81 SER A C 1
ATOM 617 O O . SER A 1 81 ? 19.554 1.142 -7.991 1.00 69.94 81 SER A O 1
ATOM 619 N N . LYS A 1 82 ? 19.201 0.996 -5.785 1.00 64.75 82 LYS A N 1
ATOM 620 C CA . LYS A 1 82 ? 20.629 0.876 -5.436 1.00 64.75 82 LYS A CA 1
ATOM 621 C C . LYS A 1 82 ? 21.300 -0.365 -6.049 1.00 64.75 82 LYS A C 1
ATOM 623 O O . LYS A 1 82 ? 22.473 -0.309 -6.421 1.00 64.75 82 LYS A O 1
ATOM 628 N N . ARG A 1 83 ? 20.576 -1.487 -6.168 1.00 64.06 83 ARG A N 1
ATOM 629 C CA . ARG A 1 83 ? 21.080 -2.736 -6.775 1.00 64.06 83 ARG A CA 1
ATOM 630 C C . ARG A 1 83 ? 21.192 -2.659 -8.299 1.00 64.06 83 ARG A C 1
ATOM 632 O O . ARG A 1 83 ? 22.137 -3.236 -8.836 1.00 64.06 83 ARG A O 1
ATOM 639 N N . GLN A 1 84 ? 20.289 -1.955 -8.984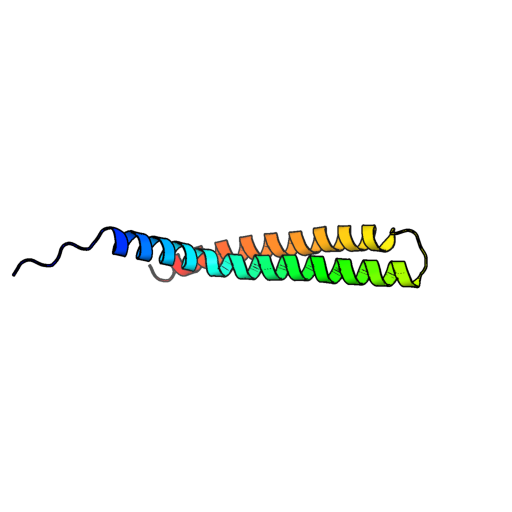 1.00 65.06 84 GLN A N 1
ATOM 640 C CA . GLN A 1 84 ? 20.399 -1.718 -10.431 1.00 65.06 84 GLN A CA 1
ATOM 641 C C . GLN A 1 84 ? 21.661 -0.911 -10.766 1.00 65.06 84 GLN A C 1
ATOM 643 O O . GLN A 1 84 ? 22.452 -1.339 -11.606 1.00 65.06 84 GLN A O 1
ATOM 648 N N . SER A 1 85 ? 21.918 0.175 -10.033 1.00 57.91 85 SER A N 1
ATOM 649 C CA . SER A 1 85 ? 23.107 1.014 -10.236 1.00 57.91 85 SER A CA 1
ATOM 650 C C . SER A 1 85 ? 24.422 0.283 -9.928 1.00 57.91 85 SER A C 1
ATOM 652 O O . SER A 1 85 ? 25.438 0.528 -10.574 1.00 57.91 85 SER A O 1
ATOM 654 N N . ALA A 1 86 ? 24.418 -0.640 -8.958 1.00 61.41 86 ALA A N 1
ATOM 655 C CA . ALA A 1 86 ? 25.596 -1.434 -8.604 1.00 61.41 86 ALA A CA 1
ATOM 656 C C . ALA A 1 86 ? 25.901 -2.556 -9.613 1.00 61.41 86 ALA A C 1
ATOM 658 O O . ALA A 1 86 ? 27.072 -2.847 -9.847 1.00 61.41 86 ALA A O 1
ATOM 659 N N . ARG A 1 87 ? 24.879 -3.174 -10.225 1.00 60.38 87 ARG A N 1
ATOM 660 C CA . ARG A 1 87 ? 25.087 -4.163 -11.300 1.00 60.38 87 ARG A CA 1
ATOM 661 C C . ARG A 1 87 ? 25.623 -3.509 -12.573 1.00 60.38 87 ARG A C 1
ATOM 663 O O . ARG A 1 87 ? 26.575 -4.020 -13.142 1.00 60.38 87 ARG A O 1
ATOM 670 N N . MET A 1 88 ? 25.117 -2.329 -12.933 1.00 57.09 88 MET A N 1
ATOM 671 C CA . MET A 1 88 ? 25.591 -1.586 -14.107 1.00 57.09 88 MET A CA 1
ATOM 672 C C . MET A 1 88 ? 27.079 -1.192 -14.020 1.00 57.09 88 MET A C 1
ATOM 674 O O . MET A 1 88 ? 27.748 -1.138 -15.041 1.00 57.09 88 MET A O 1
ATOM 678 N N . LYS A 1 89 ? 27.615 -0.962 -12.810 1.00 57.97 89 LYS A N 1
ATOM 679 C CA . LYS A 1 89 ? 29.051 -0.701 -12.577 1.00 57.97 89 LYS A CA 1
ATOM 680 C C . LYS A 1 89 ? 29.946 -1.942 -12.611 1.00 57.97 89 LYS A C 1
ATOM 682 O O . LYS A 1 89 ? 31.157 -1.786 -12.646 1.00 57.97 89 LYS A O 1
ATOM 687 N N . LYS A 1 90 ? 29.384 -3.147 -12.489 1.00 56.03 90 LYS A N 1
ATOM 688 C CA . LYS A 1 90 ? 30.160 -4.397 -12.485 1.00 56.03 90 LYS A CA 1
ATOM 689 C C . LYS A 1 90 ? 30.339 -4.964 -13.896 1.00 56.03 90 LYS A C 1
ATOM 691 O O . LYS A 1 90 ? 31.285 -5.707 -14.130 1.00 56.03 90 LYS A O 1
ATOM 696 N N . ASP A 1 91 ? 29.439 -4.590 -14.800 1.00 54.72 91 ASP A N 1
ATOM 697 C CA . ASP A 1 91 ? 29.408 -5.035 -16.193 1.00 54.72 91 ASP A CA 1
ATOM 698 C C . ASP A 1 91 ? 30.000 -3.983 -17.167 1.00 54.72 91 ASP A C 1
ATOM 700 O O . ASP A 1 91 ? 29.886 -4.148 -18.382 1.00 54.72 91 ASP A O 1
ATOM 704 N N . ALA A 1 92 ? 30.609 -2.908 -16.643 1.00 50.97 92 ALA A N 1
ATOM 705 C CA . ALA A 1 92 ? 31.279 -1.823 -17.372 1.00 50.97 92 ALA A CA 1
ATOM 706 C C . ALA A 1 92 ? 32.755 -1.737 -16.966 1.00 50.97 92 ALA A C 1
ATOM 708 O O . ALA A 1 92 ? 33.586 -1.465 -17.859 1.00 50.97 92 ALA A O 1
#

Sequence (92 aa):
MVAPPKSKHAKILGDAARSYRELAPYMGLGTMLAGTIVFFFLIGRWVDAQFGTDPTFTIVGTVIGVIGGFYNFLRTVLALSKRQSARMKKDA